Protein AF-M2UGV4-F1 (afdb_monomer)

Secondary structure (DSSP, 8-state):
-------------------TT----SHHHHHHHHHHHHHH--S-TTTHHHHHHHHHHHH-HHHHHHSS----

Mean predicted aligned error: 12.66 Å

pLDDT: mean 75.25, std 18.27, range [38.28, 92.62]

Nearest PDB structures (foldseek):
  4c2m-assembly1_D  TM=3.563E-01  e=9.766E+00  Saccharomyces cerevisiae

Foldseek 3Di:
DDDDDDDDDPPPDPPPVPPDQDQQPALVSLVVQLVVQLVVPPPPPVVSNVVSLQVSCVSDVCCCPPRPSVHD

Radius of gyration: 20.19 Å; Cα contacts (8 Å, |Δi|>4): 68; chains: 1; bounding box: 65×28×36 Å

Solvent-accessible surface area (backbone atoms only — not comparable to full-atom values): 4400 Å² total; per-residue (Å²): 139,80,83,88,78,92,75,88,74,80,80,72,81,78,78,72,75,81,63,82,80,71,65,37,82,41,54,68,43,28,48,52,51,28,55,52,37,55,75,68,46,84,54,59,85,82,48,26,64,57,52,25,35,26,53,30,15,68,49,20,67,47,15,34,76,75,47,80,23,63,56,112

Sequence (72 aa):
MKFSAIFMIALASIAAASDRNAMPKSCDDCKKFFDACMRSCYFGGNTCPTTCGIDTCRASSVCKEHCDYKKC

Organism: Cochliobolus heterostrophus (strain C5 / ATCC 48332 / race O) (NCBI:txid701091)

Structure (mmCIF, N/CA/C/O backbone):
data_AF-M2UGV4-F1
#
_entry.id   AF-M2UGV4-F1
#
loop_
_atom_site.group_PDB
_atom_site.id
_atom_site.type_symbol
_atom_site.label_atom_id
_atom_site.label_alt_id
_atom_site.label_comp_id
_atom_site.label_asym_id
_atom_site.label_entity_id
_atom_site.label_seq_id
_atom_site.pdbx_PDB_ins_code
_atom_site.Cartn_x
_atom_site.Cartn_y
_atom_site.Cartn_z
_atom_site.occupancy
_atom_site.B_iso_or_equiv
_atom_site.auth_seq_id
_atom_site.auth_comp_id
_atom_site.auth_asym_id
_atom_site.auth_atom_id
_atom_site.pdbx_PDB_model_num
ATOM 1 N N . MET A 1 1 ? -56.666 21.987 -22.953 1.00 38.28 1 MET A N 1
ATOM 2 C CA . MET A 1 1 ? -55.422 21.273 -23.339 1.00 38.28 1 MET A CA 1
ATOM 3 C C 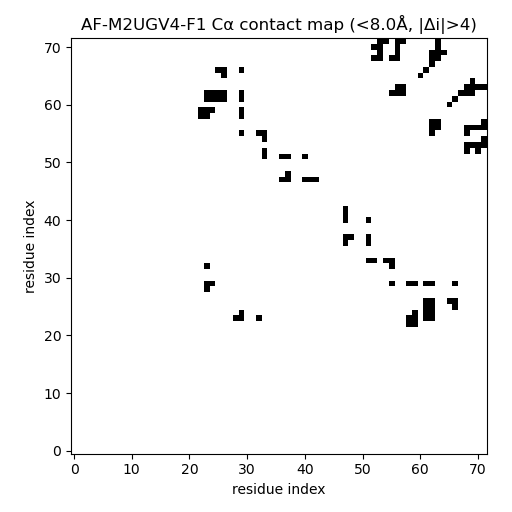. MET A 1 1 ? -54.399 21.553 -22.244 1.00 38.28 1 MET A C 1
ATOM 5 O O . MET A 1 1 ? -54.353 22.694 -21.834 1.00 38.28 1 MET A O 1
ATOM 9 N N . LYS A 1 2 ? -53.561 20.673 -21.706 1.00 41.59 2 LYS A N 1
ATOM 10 C CA . LYS A 1 2 ? -53.365 19.220 -21.719 1.00 41.59 2 LYS A CA 1
ATOM 11 C C . LYS A 1 2 ? -52.277 18.994 -20.638 1.00 41.59 2 LYS A C 1
ATOM 13 O O . LYS A 1 2 ? -51.468 19.88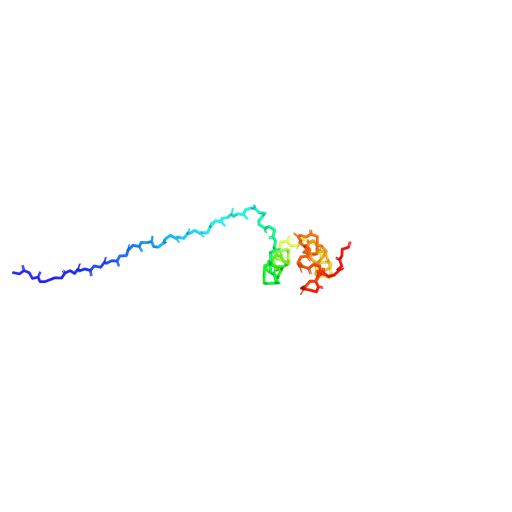0 -20.395 1.00 41.59 2 LYS A O 1
ATOM 18 N N . PHE A 1 3 ? -52.349 17.860 -19.962 1.00 44.53 3 PHE A N 1
ATOM 19 C CA . PHE A 1 3 ? -51.556 17.420 -18.810 1.00 44.53 3 PHE A CA 1
ATOM 20 C C . PHE A 1 3 ? -50.017 17.461 -18.938 1.00 44.53 3 PHE A C 1
ATOM 22 O O . PHE A 1 3 ? -49.488 17.312 -20.036 1.00 44.53 3 PHE A O 1
ATOM 29 N N . SER A 1 4 ? -49.376 17.424 -17.755 1.00 47.31 4 SER A N 1
ATOM 30 C CA . SER A 1 4 ? -48.057 16.825 -17.448 1.00 47.31 4 SER A CA 1
ATOM 31 C C . SER A 1 4 ? -46.822 17.642 -17.866 1.00 47.31 4 SER A C 1
ATOM 33 O O . SER A 1 4 ? -46.804 18.259 -18.915 1.00 47.31 4 SER A O 1
ATOM 35 N N . ALA A 1 5 ? -45.728 17.707 -17.108 1.00 55.03 5 ALA A N 1
ATOM 36 C CA . ALA A 1 5 ? -45.196 16.711 -16.194 1.00 55.03 5 ALA A CA 1
ATOM 37 C C . ALA A 1 5 ? -44.335 17.348 -15.092 1.00 55.03 5 ALA A C 1
ATOM 39 O O . ALA A 1 5 ? -43.526 18.243 -15.321 1.00 55.03 5 ALA A O 1
ATOM 40 N N . ILE A 1 6 ? -44.486 16.783 -13.902 1.00 58.97 6 ILE A N 1
ATOM 41 C CA . ILE A 1 6 ? -43.477 16.737 -12.854 1.00 58.97 6 ILE A CA 1
ATOM 42 C C . ILE A 1 6 ? -42.252 16.022 -13.439 1.00 58.97 6 ILE A C 1
ATOM 44 O O . ILE A 1 6 ? -42.382 14.879 -13.870 1.00 58.97 6 ILE A O 1
ATOM 48 N N . PHE A 1 7 ? -41.071 16.639 -13.416 1.00 47.84 7 PHE A N 1
ATOM 49 C CA . PHE A 1 7 ? -39.829 15.870 -13.353 1.00 47.84 7 PHE A CA 1
ATOM 50 C C . PHE A 1 7 ? -38.815 16.592 -12.471 1.00 47.84 7 PHE A C 1
ATOM 52 O O . PHE A 1 7 ? -38.087 17.494 -12.877 1.00 47.84 7 PHE A O 1
ATOM 59 N N . MET A 1 8 ? -38.842 16.174 -11.209 1.00 51.25 8 MET A N 1
ATOM 60 C CA . MET A 1 8 ? -37.723 16.243 -10.291 1.00 51.25 8 MET A CA 1
ATOM 61 C C . MET A 1 8 ? -36.437 15.804 -10.986 1.00 51.25 8 MET A C 1
ATOM 63 O O . MET A 1 8 ? -36.357 14.649 -11.384 1.00 51.25 8 MET A O 1
ATOM 67 N N . ILE A 1 9 ? -35.415 16.656 -11.008 1.00 53.59 9 ILE A N 1
ATOM 68 C CA . ILE A 1 9 ? -34.043 16.202 -10.762 1.00 53.59 9 ILE A CA 1
ATOM 69 C C . ILE A 1 9 ? -33.381 17.285 -9.915 1.00 53.59 9 ILE A C 1
ATOM 71 O O . ILE A 1 9 ? -32.725 18.198 -10.410 1.00 53.59 9 ILE A O 1
ATOM 75 N N . ALA A 1 10 ? -33.596 17.187 -8.602 1.00 45.59 10 ALA A N 1
ATOM 76 C CA . ALA A 1 10 ? -32.621 17.686 -7.652 1.00 45.59 10 ALA A CA 1
ATOM 77 C C . ALA A 1 10 ? -31.308 16.975 -7.995 1.00 45.59 10 ALA A C 1
ATOM 79 O O . ALA A 1 10 ? -31.187 15.765 -7.799 1.00 45.59 10 ALA A O 1
ATOM 80 N N . LEU A 1 11 ? -30.371 17.700 -8.606 1.00 52.16 11 LEU A N 1
ATOM 81 C CA . LEU A 1 11 ? -29.016 17.212 -8.810 1.00 52.16 11 LEU A CA 1
ATOM 82 C C . LEU A 1 11 ? -28.411 17.038 -7.423 1.00 52.16 11 LEU A C 1
ATOM 84 O O . LEU A 1 11 ? -27.975 17.989 -6.778 1.00 52.16 11 LEU A O 1
ATOM 88 N N . ALA A 1 12 ? -28.519 15.797 -6.958 1.00 50.47 12 ALA A N 1
ATOM 89 C CA . ALA A 1 12 ? -27.947 15.297 -5.737 1.00 50.47 12 ALA A CA 1
ATOM 90 C C . ALA A 1 12 ? -26.489 15.743 -5.656 1.00 50.47 12 ALA A C 1
ATOM 92 O O . ALA A 1 12 ? -25.705 15.553 -6.587 1.00 50.47 12 ALA A O 1
ATOM 93 N N . SER A 1 13 ? -26.175 16.356 -4.523 1.00 49.22 13 SER A N 1
ATOM 94 C CA . SER A 1 13 ? -24.855 16.726 -4.055 1.00 49.22 13 SER A CA 1
ATOM 95 C C . SER A 1 13 ? -23.826 15.653 -4.400 1.00 49.22 13 SER A C 1
ATOM 97 O O . SER A 1 13 ? -23.717 14.645 -3.704 1.00 49.22 13 SER A O 1
ATOM 99 N N . ILE A 1 14 ? -23.019 15.879 -5.434 1.00 49.59 14 ILE A N 1
ATOM 100 C CA . ILE A 1 14 ? -21.778 15.126 -5.585 1.00 49.59 14 ILE A CA 1
ATOM 101 C C . ILE A 1 14 ? -20.750 15.856 -4.731 1.00 49.59 14 ILE A C 1
ATOM 103 O O . ILE A 1 14 ? -19.919 16.624 -5.210 1.00 49.59 14 ILE A O 1
ATOM 107 N N . ALA A 1 15 ? -20.842 15.627 -3.424 1.00 51.25 15 ALA A N 1
ATOM 108 C CA . ALA A 1 15 ? -19.715 15.799 -2.531 1.00 51.25 15 ALA A CA 1
ATOM 109 C C . ALA A 1 15 ? -18.668 14.734 -2.896 1.00 51.25 15 ALA A C 1
ATOM 111 O O . ALA A 1 15 ? -18.470 13.760 -2.182 1.00 51.25 15 ALA A O 1
ATOM 112 N N . ALA A 1 16 ? -17.986 14.908 -4.025 1.00 43.66 16 ALA A N 1
ATOM 113 C CA . ALA A 1 16 ? -16.646 14.371 -4.171 1.00 43.66 16 ALA A CA 1
ATOM 114 C C . ALA A 1 16 ? -15.722 15.420 -3.559 1.00 43.66 16 ALA A C 1
ATOM 116 O O . ALA A 1 16 ? -15.025 16.153 -4.263 1.00 43.66 16 ALA A O 1
ATOM 117 N N . ALA A 1 17 ? -15.802 15.542 -2.228 1.00 42.47 17 ALA A N 1
ATOM 118 C CA . ALA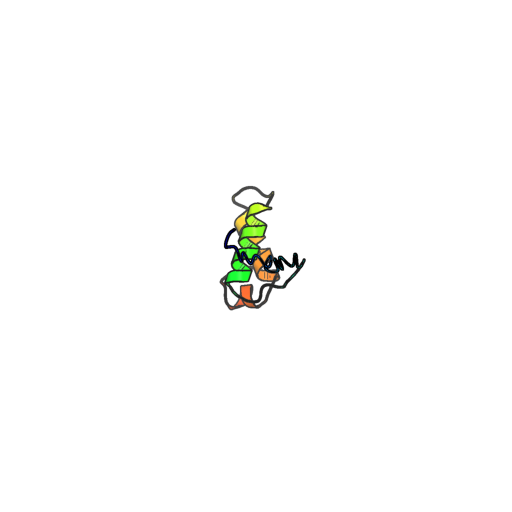 A 1 17 ? -14.774 16.194 -1.447 1.00 42.47 17 ALA A CA 1
ATOM 119 C C . ALA A 1 17 ? -13.464 15.521 -1.853 1.00 42.47 17 ALA A C 1
ATOM 121 O O . ALA A 1 17 ? -13.173 14.381 -1.492 1.00 42.47 17 ALA A O 1
ATOM 122 N N . SER A 1 18 ? -12.718 16.214 -2.706 1.00 45.22 18 SER A N 1
ATOM 123 C CA . SER A 1 18 ? -11.321 15.936 -2.975 1.00 45.22 18 SER A CA 1
ATOM 124 C C . SER A 1 18 ? -10.568 16.355 -1.719 1.00 45.22 18 SER A C 1
ATOM 126 O O . SER A 1 18 ? -9.849 17.353 -1.717 1.00 45.22 18 SER A O 1
ATOM 128 N N . ASP A 1 19 ? -10.818 15.641 -0.622 1.00 44.56 19 ASP A N 1
ATOM 129 C CA . ASP A 1 19 ? -10.116 15.813 0.634 1.00 44.56 19 ASP A CA 1
ATOM 130 C C . ASP A 1 19 ? -8.743 15.188 0.449 1.00 44.56 19 ASP A C 1
ATOM 132 O O . ASP A 1 19 ? -8.481 13.996 0.623 1.00 44.56 19 ASP A O 1
ATOM 136 N N . ARG A 1 20 ? -7.867 16.067 -0.015 1.00 50.38 20 ARG A N 1
ATOM 137 C CA . ARG A 1 20 ? -6.430 15.970 0.115 1.00 50.38 20 ARG A CA 1
ATOM 138 C C . ARG A 1 20 ? -6.157 15.515 1.554 1.00 50.38 20 ARG A C 1
ATOM 140 O O . ARG A 1 20 ? -6.387 16.271 2.490 1.00 50.38 20 ARG A O 1
ATOM 147 N N . ASN A 1 21 ? -5.638 14.300 1.711 1.00 54.09 21 ASN A N 1
ATOM 148 C CA . ASN A 1 21 ? -5.056 13.798 2.957 1.00 54.09 21 ASN A CA 1
ATOM 149 C C . ASN A 1 21 ? -6.019 13.317 4.068 1.00 54.09 21 ASN A C 1
ATOM 151 O O . ASN A 1 21 ? -5.719 13.464 5.254 1.00 54.09 21 ASN A O 1
ATOM 155 N N . ALA A 1 22 ? -7.137 12.668 3.733 1.00 63.69 22 ALA A N 1
ATOM 156 C CA . ALA A 1 22 ? -7.838 11.856 4.731 1.00 63.69 22 ALA A CA 1
ATOM 157 C C . ALA A 1 22 ? -7.001 10.605 5.075 1.00 63.69 22 ALA A C 1
ATOM 159 O O . ALA A 1 22 ? -6.884 9.680 4.273 1.00 63.69 22 ALA A O 1
ATOM 160 N N . MET A 1 23 ? -6.404 10.597 6.271 1.00 75.69 23 MET A N 1
ATOM 161 C CA . MET A 1 23 ? -5.703 9.445 6.852 1.00 75.69 23 MET A CA 1
ATOM 162 C C . MET A 1 23 ? -6.609 8.199 6.776 1.00 75.69 23 MET A C 1
ATOM 164 O O . MET A 1 23 ? -7.730 8.274 7.289 1.00 75.69 23 MET A O 1
ATOM 168 N N . PRO A 1 24 ? -6.188 7.077 6.161 1.00 84.19 24 PRO A N 1
ATOM 169 C CA . PRO A 1 24 ? -7.042 5.899 6.021 1.00 84.19 24 PRO A CA 1
ATOM 170 C C . PRO A 1 24 ? -7.483 5.372 7.395 1.00 84.19 24 PRO A C 1
ATOM 172 O O . PRO A 1 24 ? -6.660 5.163 8.289 1.00 84.19 24 PRO A O 1
ATOM 175 N N . LYS A 1 25 ? -8.795 5.181 7.587 1.00 86.19 25 LYS A N 1
ATOM 176 C CA . LYS A 1 25 ? -9.381 4.777 8.885 1.00 86.19 25 LYS A CA 1
ATOM 177 C C . LYS A 1 25 ? -9.899 3.343 8.895 1.00 86.19 25 LYS A C 1
ATOM 179 O O . LYS A 1 25 ? -10.318 2.851 9.937 1.00 86.19 25 LYS A O 1
ATOM 184 N N . SER A 1 26 ? -9.879 2.678 7.747 1.00 90.44 26 SER A N 1
ATOM 185 C CA . SER A 1 26 ? -10.348 1.309 7.563 1.00 90.44 26 SER A CA 1
ATOM 186 C C . SER A 1 26 ? -9.450 0.564 6.579 1.00 90.44 26 SER A C 1
ATOM 188 O O . SER A 1 26 ? -8.705 1.178 5.815 1.00 90.44 26 SER A O 1
ATOM 190 N N . CYS A 1 27 ? -9.545 -0.766 6.551 1.00 88.75 27 CYS A N 1
ATOM 191 C CA . CYS A 1 27 ? -8.785 -1.567 5.591 1.00 88.75 27 CYS A CA 1
ATOM 192 C C . CYS A 1 27 ? -9.170 -1.308 4.137 1.00 88.75 27 CYS A C 1
ATOM 194 O O . CYS A 1 27 ? -8.313 -1.396 3.259 1.00 88.75 27 CYS A O 1
ATOM 196 N N . ASP A 1 28 ? -10.425 -0.937 3.885 1.00 92.44 28 ASP A N 1
ATOM 197 C CA . ASP A 1 28 ? -10.876 -0.520 2.559 1.00 92.44 28 ASP A CA 1
ATOM 198 C C . ASP A 1 28 ? -10.204 0.796 2.131 1.00 92.44 28 ASP A C 1
ATOM 200 O O . ASP A 1 28 ? -9.712 0.907 1.007 1.00 92.44 28 ASP A O 1
ATOM 204 N N . ASP A 1 29 ? -10.067 1.758 3.051 1.00 91.38 29 ASP A N 1
ATOM 205 C CA . ASP A 1 29 ? -9.343 3.007 2.783 1.00 91.38 29 ASP A CA 1
ATOM 206 C C . ASP A 1 29 ? -7.847 2.761 2.560 1.00 91.38 29 ASP A C 1
ATOM 208 O O . ASP A 1 29 ? -7.263 3.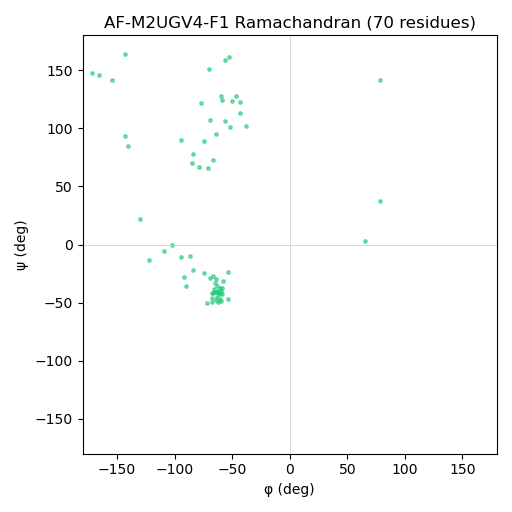322 1.634 1.00 91.38 29 ASP A O 1
ATOM 212 N N . CYS A 1 30 ? -7.227 1.886 3.362 1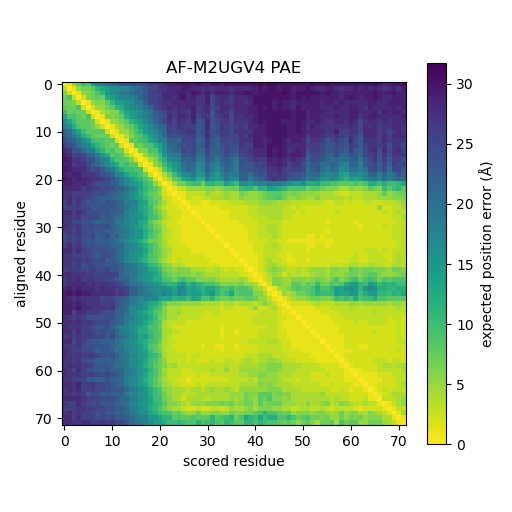.00 90.75 30 CYS A N 1
ATOM 213 C CA . CYS A 1 30 ? -5.836 1.472 3.164 1.00 90.75 30 CYS A CA 1
ATOM 214 C C . CYS A 1 30 ? -5.642 0.8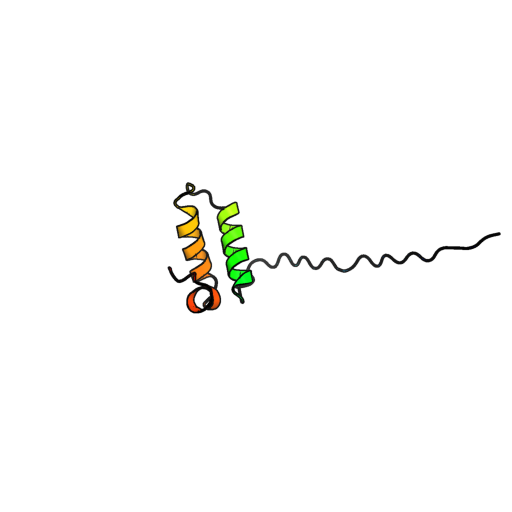43 1.778 1.00 90.75 30 CYS A C 1
ATOM 216 O O . CYS A 1 30 ? -4.688 1.165 1.074 1.00 90.75 30 CYS A O 1
ATOM 218 N N . LYS A 1 31 ? -6.579 -0.012 1.346 1.00 91.88 31 LYS A N 1
ATOM 219 C CA . LYS A 1 31 ? -6.561 -0.606 0.007 1.00 91.88 31 LYS A CA 1
ATOM 220 C C . LYS A 1 31 ? -6.693 0.447 -1.092 1.00 91.88 31 LYS A C 1
ATOM 222 O O . LYS A 1 31 ? -5.919 0.415 -2.043 1.00 91.88 31 LYS A O 1
ATOM 227 N N . LYS A 1 32 ? -7.617 1.400 -0.959 1.00 92.62 32 LYS A N 1
ATOM 228 C CA . LYS A 1 32 ? -7.756 2.514 -1.912 1.00 92.62 32 LYS A CA 1
ATOM 229 C C . LYS A 1 32 ? -6.484 3.357 -1.991 1.00 92.62 32 LYS A C 1
ATOM 231 O O . LYS A 1 32 ? -6.087 3.740 -3.090 1.00 92.62 32 LYS A O 1
ATOM 236 N N . PHE A 1 33 ? -5.838 3.614 -0.854 1.00 90.75 33 PHE A N 1
ATOM 237 C CA . PHE A 1 33 ? -4.573 4.345 -0.786 1.00 90.75 33 PHE A CA 1
ATOM 238 C C . PHE A 1 33 ? -3.445 3.588 -1.503 1.00 90.75 33 PHE A C 1
ATOM 240 O O . PHE A 1 33 ? -2.764 4.159 -2.357 1.00 90.75 33 PHE A O 1
ATOM 247 N N . PHE A 1 34 ? -3.308 2.286 -1.237 1.00 91.06 34 PHE A N 1
ATOM 248 C CA . PHE A 1 34 ? -2.357 1.417 -1.930 1.00 91.06 34 PHE A CA 1
ATOM 249 C C . PHE A 1 34 ? -2.609 1.376 -3.441 1.00 91.06 34 PHE A C 1
ATOM 251 O O . PHE A 1 34 ? -1.688 1.587 -4.229 1.00 91.06 34 PHE A O 1
ATOM 258 N N . ASP A 1 35 ? -3.860 1.162 -3.856 1.00 91.81 35 ASP A N 1
ATOM 259 C CA . ASP A 1 35 ? -4.247 1.084 -5.266 1.00 91.81 35 ASP A CA 1
ATOM 260 C C . ASP A 1 35 ? -3.999 2.430 -5.985 1.00 91.81 35 ASP A C 1
ATOM 262 O O . ASP A 1 35 ? -3.576 2.451 -7.143 1.00 91.81 35 ASP A O 1
ATOM 266 N N . ALA A 1 36 ? -4.200 3.564 -5.303 1.00 90.50 36 ALA A N 1
ATOM 267 C CA . ALA A 1 36 ? -3.877 4.893 -5.827 1.00 90.50 36 ALA A CA 1
ATOM 268 C C . ALA A 1 36 ? -2.363 5.114 -5.980 1.00 90.50 36 ALA A C 1
ATOM 270 O O . ALA A 1 36 ? -1.921 5.640 -7.008 1.00 90.50 36 ALA A O 1
ATOM 271 N N . CYS A 1 37 ? -1.569 4.667 -5.000 1.00 90.06 37 CYS A N 1
ATOM 272 C CA . CYS A 1 37 ? -0.113 4.676 -5.104 1.00 90.06 37 CYS A CA 1
ATOM 273 C C . CYS A 1 37 ? 0.356 3.809 -6.277 1.00 90.06 37 CYS A C 1
ATOM 275 O O . CYS A 1 37 ? 1.127 4.279 -7.108 1.00 90.06 37 CYS A O 1
ATOM 277 N N . MET A 1 38 ? -0.175 2.590 -6.421 1.00 90.31 38 MET A N 1
ATOM 278 C CA . MET A 1 38 ? 0.180 1.670 -7.507 1.00 90.31 38 MET A CA 1
ATOM 279 C C . MET A 1 38 ? -0.092 2.260 -8.896 1.00 90.31 38 MET A C 1
ATOM 281 O O . MET A 1 38 ? 0.707 2.061 -9.805 1.00 90.31 38 MET A O 1
ATOM 285 N N . ARG A 1 39 ? -1.181 3.026 -9.064 1.00 89.44 39 ARG A N 1
ATOM 286 C CA . ARG A 1 39 ? -1.494 3.727 -10.327 1.00 89.44 39 ARG A CA 1
ATOM 287 C C . ARG A 1 39 ? -0.538 4.875 -10.643 1.00 89.44 39 ARG A C 1
ATOM 289 O O . ARG A 1 39 ? -0.359 5.198 -11.812 1.00 89.44 39 ARG A O 1
ATOM 296 N N . SER A 1 40 ? 0.026 5.501 -9.614 1.00 84.81 40 SER A N 1
ATOM 297 C CA . SER A 1 40 ? 0.894 6.682 -9.735 1.00 84.81 40 SER A CA 1
ATOM 298 C C . SER A 1 40 ? 2.378 6.336 -9.588 1.00 84.81 40 SER A C 1
ATOM 300 O O . SER A 1 40 ? 3.236 7.218 -9.628 1.00 84.81 40 SER A O 1
ATOM 302 N N . CYS A 1 41 ? 2.690 5.061 -9.372 1.00 82.88 41 CYS A N 1
ATOM 303 C CA . CYS A 1 41 ? 4.032 4.619 -9.075 1.00 82.88 41 CYS A CA 1
ATOM 304 C C . CYS A 1 41 ? 4.881 4.584 -10.349 1.00 82.88 41 CYS A C 1
ATOM 306 O O . CYS A 1 41 ? 4.569 3.903 -11.321 1.00 82.88 41 CYS A O 1
ATOM 308 N N . TYR A 1 42 ? 5.976 5.339 -10.316 1.00 82.62 42 TYR A N 1
ATOM 309 C CA . TYR A 1 42 ? 6.932 5.469 -11.417 1.00 82.62 42 TYR A CA 1
ATOM 310 C C . TYR A 1 42 ? 8.115 4.501 -11.301 1.00 82.62 42 TYR A C 1
ATOM 312 O O . TYR A 1 42 ? 8.920 4.384 -12.225 1.00 82.62 42 TYR A O 1
ATOM 320 N N . PHE A 1 43 ? 8.258 3.831 -10.156 1.00 73.12 43 PHE A N 1
ATOM 321 C CA . PHE A 1 43 ? 9.258 2.788 -9.984 1.00 73.12 43 PHE A CA 1
ATOM 322 C C . PHE A 1 43 ? 8.855 1.563 -10.827 1.00 73.12 43 PHE A C 1
ATOM 324 O O . PHE A 1 43 ? 7.681 1.344 -11.088 1.00 73.12 43 PHE A O 1
ATOM 331 N N . GLY A 1 44 ? 9.802 0.757 -11.312 1.00 74.31 44 GLY A N 1
ATOM 332 C CA . GLY A 1 44 ? 9.464 -0.427 -12.118 1.00 74.31 44 GLY A CA 1
ATOM 333 C C . GLY A 1 44 ? 8.500 -1.387 -11.395 1.00 74.31 44 GLY A C 1
ATOM 334 O O . GLY A 1 44 ? 8.422 -1.388 -10.166 1.00 74.31 44 GLY A O 1
ATOM 335 N N . GLY A 1 45 ? 7.791 -2.239 -12.149 1.00 68.75 45 GLY A N 1
ATOM 336 C CA . GLY A 1 45 ? 6.664 -3.049 -11.650 1.00 68.75 45 GLY A CA 1
ATOM 337 C C . GLY A 1 45 ? 6.936 -3.918 -10.410 1.00 68.75 45 GLY A C 1
ATOM 338 O O . GLY A 1 45 ? 6.011 -4.193 -9.654 1.00 68.75 45 GLY A O 1
ATOM 339 N N . ASN A 1 46 ? 8.192 -4.287 -10.141 1.00 80.62 46 ASN A N 1
ATOM 340 C CA . ASN A 1 46 ? 8.568 -5.053 -8.944 1.00 80.62 46 ASN A CA 1
ATOM 341 C C . ASN A 1 46 ? 8.783 -4.186 -7.692 1.00 80.62 46 ASN A C 1
ATOM 343 O O . ASN A 1 46 ? 8.702 -4.681 -6.569 1.00 80.62 46 ASN A O 1
ATOM 347 N N . THR A 1 47 ? 9.051 -2.895 -7.867 1.00 87.31 47 THR A N 1
ATOM 348 C CA . THR A 1 47 ? 9.354 -1.968 -6.771 1.00 87.31 47 THR A CA 1
ATOM 349 C C . THR A 1 47 ? 8.083 -1.312 -6.237 1.00 87.31 47 THR A C 1
ATOM 351 O O . THR A 1 47 ? 7.951 -1.142 -5.026 1.00 87.31 47 THR A O 1
ATOM 354 N N . CYS A 1 48 ? 7.111 -1.023 -7.110 1.00 88.81 48 CYS A N 1
ATOM 355 C CA . CYS A 1 48 ? 5.851 -0.382 -6.725 1.00 88.81 48 CYS A CA 1
ATOM 356 C C . CYS A 1 48 ? 5.080 -1.078 -5.602 1.00 88.81 48 CYS A C 1
ATOM 358 O O . CYS A 1 48 ? 4.707 -0.386 -4.657 1.00 88.81 48 CYS A O 1
ATOM 360 N N . PRO A 1 49 ? 4.881 -2.411 -5.618 1.00 89.56 49 PRO A N 1
ATOM 361 C CA . PRO A 1 49 ? 4.133 -3.078 -4.557 1.00 89.56 49 PRO A CA 1
ATOM 362 C C . PRO A 1 49 ? 4.792 -2.894 -3.188 1.00 89.56 49 PRO A C 1
ATOM 364 O O . PRO A 1 49 ? 4.111 -2.702 -2.184 1.00 89.56 49 PRO A O 1
ATOM 367 N N . THR A 1 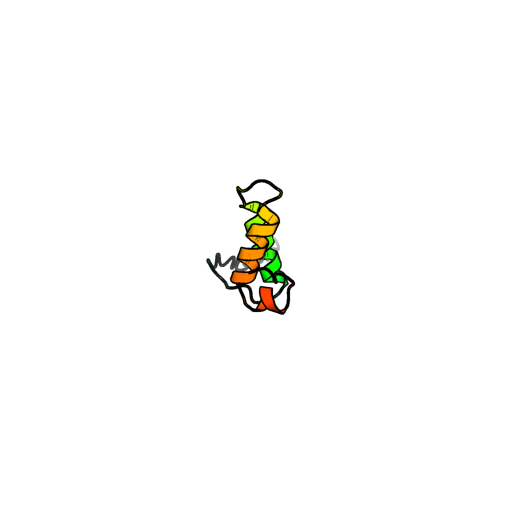50 ? 6.126 -2.913 -3.149 1.00 90.50 50 THR A N 1
ATOM 368 C CA . THR A 1 50 ? 6.884 -2.743 -1.907 1.00 90.50 50 THR A CA 1
ATOM 369 C C . THR A 1 50 ? 6.803 -1.301 -1.417 1.00 90.50 50 THR A C 1
ATOM 371 O O . THR A 1 50 ? 6.437 -1.077 -0.266 1.00 90.50 50 THR A O 1
ATOM 374 N N . THR A 1 51 ? 7.081 -0.324 -2.285 1.00 90.81 51 THR A N 1
ATOM 375 C CA . THR A 1 51 ? 7.039 1.103 -1.928 1.00 90.81 51 THR A CA 1
ATOM 376 C C . THR A 1 51 ? 5.638 1.532 -1.506 1.00 90.81 51 THR A C 1
ATOM 378 O O . THR A 1 51 ? 5.463 2.072 -0.417 1.00 90.81 51 THR A O 1
ATOM 381 N N . CYS A 1 52 ? 4.620 1.203 -2.304 1.00 90.56 52 CYS A N 1
ATOM 382 C CA . CYS A 1 52 ? 3.237 1.538 -1.987 1.00 90.56 52 CYS A CA 1
ATOM 383 C C . CYS A 1 52 ? 2.739 0.830 -0.728 1.00 90.56 52 CYS A C 1
ATOM 385 O O . CYS A 1 52 ? 1.952 1.402 0.024 1.00 90.56 52 CYS A O 1
ATOM 387 N N . GLY A 1 53 ? 3.216 -0.389 -0.456 1.00 91.50 53 GLY A N 1
ATOM 388 C CA . GLY A 1 53 ? 2.935 -1.080 0.800 1.00 91.50 53 GLY A CA 1
ATOM 389 C C . GLY A 1 53 ? 3.505 -0.339 2.013 1.00 91.50 53 GLY A C 1
ATOM 390 O O . GLY A 1 53 ? 2.812 -0.210 3.022 1.00 91.50 53 GLY A O 1
ATOM 391 N N . ILE A 1 54 ? 4.724 0.201 1.894 1.00 91.88 54 ILE A N 1
ATOM 392 C CA . ILE A 1 54 ? 5.379 0.997 2.944 1.00 91.88 54 ILE A CA 1
ATOM 393 C C . ILE A 1 54 ? 4.666 2.329 3.168 1.00 91.88 54 ILE A C 1
ATOM 395 O O . ILE A 1 54 ? 4.381 2.682 4.315 1.00 91.88 54 ILE A O 1
ATOM 399 N N . ASP A 1 55 ? 4.328 3.049 2.098 1.00 90.50 55 ASP A N 1
ATOM 400 C CA . ASP A 1 55 ? 3.591 4.310 2.212 1.00 90.50 55 ASP A CA 1
ATOM 401 C C . ASP A 1 55 ? 2.205 4.090 2.827 1.00 90.50 55 ASP A C 1
ATOM 403 O O . ASP A 1 55 ? 1.798 4.834 3.717 1.00 90.50 55 ASP A O 1
ATOM 407 N N . THR A 1 56 ? 1.515 3.011 2.445 1.00 90.94 56 THR A N 1
ATOM 408 C CA . THR A 1 56 ? 0.218 2.647 3.038 1.00 90.94 56 THR A CA 1
ATOM 409 C C . THR A 1 56 ? 0.351 2.265 4.518 1.00 90.94 56 THR A C 1
ATOM 411 O O . THR A 1 56 ? -0.487 2.666 5.322 1.00 90.94 56 THR A O 1
ATOM 414 N N . CYS A 1 57 ? 1.420 1.558 4.913 1.00 90.94 57 CYS A N 1
ATOM 415 C CA . CYS A 1 57 ? 1.721 1.259 6.325 1.00 90.94 57 CYS A CA 1
ATOM 416 C C . CYS A 1 57 ? 1.918 2.537 7.148 1.00 90.94 57 CYS A C 1
ATOM 418 O O . CYS A 1 57 ? 1.417 2.649 8.266 1.00 90.94 57 CYS A O 1
ATOM 420 N N . ARG A 1 58 ? 2.628 3.523 6.584 1.00 89.06 58 ARG A N 1
ATOM 421 C CA . ARG A 1 58 ? 2.897 4.818 7.230 1.00 89.06 58 ARG A CA 1
ATOM 422 C C . ARG A 1 58 ? 1.687 5.742 7.252 1.00 89.06 58 ARG A C 1
ATOM 424 O O . ARG A 1 58 ? 1.611 6.605 8.123 1.00 89.06 58 ARG A O 1
ATOM 431 N N . ALA A 1 59 ? 0.756 5.559 6.321 1.00 88.62 59 ALA A N 1
ATOM 432 C CA . ALA A 1 59 ? -0.423 6.397 6.205 1.00 88.62 59 ALA A CA 1
ATOM 433 C C . ALA A 1 59 ? -1.379 6.255 7.396 1.00 88.62 59 ALA A C 1
ATOM 435 O O . ALA A 1 59 ? -2.102 7.199 7.666 1.00 88.62 59 ALA A O 1
ATOM 436 N N . SER A 1 60 ? -1.428 5.122 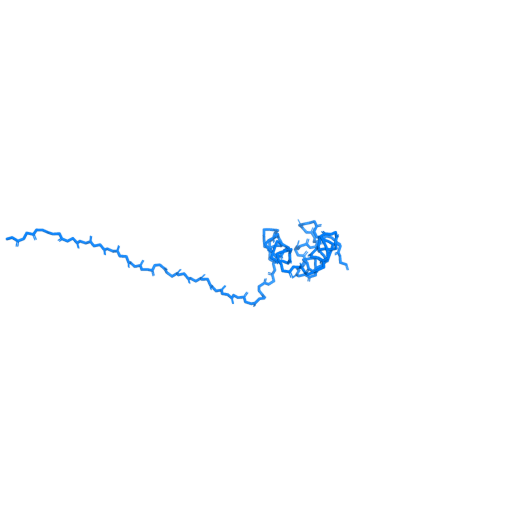8.110 1.00 87.50 60 SER A N 1
ATOM 437 C CA . SER A 1 60 ? -2.270 4.975 9.309 1.00 87.50 60 SER A CA 1
ATOM 438 C C . SER A 1 60 ? -1.909 3.748 10.140 1.00 87.50 60 SER A C 1
ATOM 440 O O . SER A 1 60 ? -1.628 2.680 9.593 1.00 87.50 60 SER A O 1
ATOM 442 N N . SER A 1 61 ? -2.040 3.855 11.466 1.00 88.38 61 SER A N 1
ATOM 443 C CA . SER A 1 61 ? -1.915 2.710 12.378 1.00 88.38 61 SER A CA 1
ATOM 444 C C . SER A 1 61 ? -2.918 1.602 12.053 1.00 88.38 61 SER A C 1
ATOM 446 O O . SER A 1 61 ? -2.587 0.430 12.175 1.00 88.38 61 SER A O 1
ATOM 448 N N . VAL A 1 62 ? -4.103 1.946 11.528 1.00 89.62 62 VAL A N 1
ATOM 449 C CA . VAL A 1 62 ? -5.091 0.947 11.091 1.00 89.62 62 VAL A CA 1
ATOM 450 C C . VAL A 1 62 ? -4.526 0.071 9.975 1.00 89.62 62 VAL A C 1
ATOM 452 O O . VAL A 1 62 ? -4.663 -1.150 10.020 1.00 89.62 62 VAL A O 1
ATOM 455 N N . CYS A 1 63 ? -3.825 0.669 9.010 1.00 88.44 63 CYS A N 1
ATOM 456 C CA . CYS A 1 63 ? -3.214 -0.079 7.915 1.00 88.44 63 CYS A CA 1
ATOM 457 C C . CYS A 1 63 ? -2.134 -1.041 8.423 1.00 88.44 63 CYS A C 1
ATOM 459 O O . CYS A 1 63 ? -2.081 -2.192 7.981 1.00 88.44 63 CYS A O 1
ATOM 461 N N . LYS A 1 64 ? -1.333 -0.579 9.392 1.00 88.50 64 LYS A N 1
ATOM 462 C CA . LYS A 1 64 ? -0.269 -1.351 10.040 1.00 88.50 64 LYS A CA 1
ATOM 463 C C . LYS A 1 64 ? -0.791 -2.506 10.892 1.00 88.50 64 LYS A C 1
ATOM 465 O O . LYS A 1 64 ? -0.290 -3.624 10.789 1.00 88.5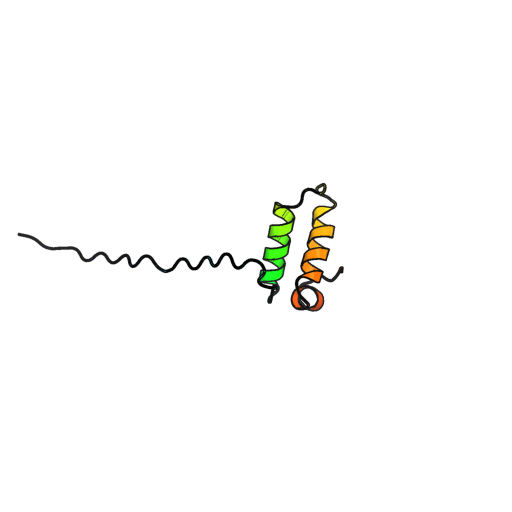0 64 LYS A O 1
ATOM 470 N N . GLU A 1 65 ? -1.762 -2.230 11.752 1.00 87.81 65 GLU A N 1
ATOM 471 C CA . GLU A 1 65 ? -2.180 -3.139 12.822 1.00 87.81 65 GLU A CA 1
ATOM 472 C C . GLU A 1 65 ? -3.326 -4.064 12.397 1.00 87.81 65 GLU A C 1
ATOM 474 O O . GLU A 1 65 ? -3.414 -5.187 12.892 1.00 87.81 65 GLU A O 1
ATOM 479 N N . HIS A 1 66 ? -4.169 -3.635 11.450 1.00 88.81 66 HIS A N 1
ATOM 480 C CA . HIS A 1 66 ? -5.420 -4.328 11.125 1.00 88.81 66 HIS A CA 1
ATOM 481 C C . HIS A 1 66 ? -5.562 -4.781 9.661 1.00 88.81 66 HIS A C 1
ATOM 483 O O . HIS A 1 66 ? -6.445 -5.588 9.388 1.00 88.81 66 HIS A O 1
ATOM 489 N N . CYS A 1 67 ? -4.726 -4.310 8.723 1.00 81.25 67 CYS A N 1
ATOM 490 C CA . CYS A 1 67 ? -4.992 -4.447 7.276 1.00 81.25 67 CYS A CA 1
ATOM 491 C C . CYS A 1 67 ? -3.822 -5.010 6.445 1.00 81.25 67 CYS A C 1
ATOM 493 O O . CYS A 1 67 ? -3.760 -4.785 5.240 1.00 81.25 67 CYS A O 1
ATOM 495 N N . ASP A 1 68 ? -2.892 -5.718 7.094 1.00 85.12 68 ASP A N 1
ATOM 496 C CA . ASP A 1 68 ? -1.719 -6.401 6.511 1.00 85.12 68 ASP A CA 1
ATOM 497 C C . ASP A 1 68 ? -0.627 -5.532 5.862 1.00 85.12 68 ASP A C 1
ATOM 499 O O . ASP A 1 68 ? 0.408 -6.056 5.438 1.00 85.12 68 ASP A O 1
ATOM 503 N N . TYR A 1 69 ? -0.740 -4.204 5.905 1.00 86.06 69 TYR A N 1
ATOM 504 C CA . TYR A 1 69 ? 0.360 -3.305 5.546 1.00 86.06 69 TYR A CA 1
ATOM 505 C C . TYR A 1 69 ? 1.349 -3.207 6.707 1.00 86.06 69 TYR A C 1
ATOM 507 O O . TYR A 1 69 ? 1.458 -2.168 7.330 1.00 86.06 69 TYR A O 1
ATOM 515 N N . LYS A 1 70 ? 2.047 -4.297 7.042 1.00 78.44 70 LYS A N 1
ATOM 516 C CA . LYS A 1 70 ? 2.912 -4.393 8.241 1.00 78.44 70 LYS A CA 1
ATOM 517 C C . LYS A 1 70 ? 4.342 -3.895 8.033 1.00 78.44 70 LYS A C 1
ATOM 519 O O . LYS A 1 70 ? 5.113 -3.820 8.985 1.00 78.44 70 LYS A O 1
ATOM 524 N N . LYS A 1 71 ? 4.723 -3.628 6.784 1.00 72.88 71 LYS A N 1
ATOM 525 C CA . LYS A 1 71 ? 6.085 -3.237 6.419 1.00 72.88 71 LYS A CA 1
ATOM 526 C C . LYS A 1 71 ? 6.182 -1.720 6.368 1.00 72.88 71 LYS A C 1
ATOM 528 O O . LYS A 1 71 ? 5.956 -1.136 5.319 1.00 72.88 71 LYS A O 1
ATOM 533 N N . CYS A 1 72 ? 6.526 -1.125 7.500 1.00 78.06 72 CYS A N 1
ATOM 534 C CA . CYS A 1 72 ? 7.122 0.194 7.631 1.00 78.06 72 CYS A CA 1
ATOM 535 C C . CYS A 1 72 ? 8.238 0.110 8.683 1.00 78.06 72 CYS A C 1
ATOM 537 O O . CYS A 1 72 ? 9.018 1.079 8.726 1.00 78.06 72 CYS A O 1
#